Protein AF-A0A7C6TJ37-F1 (afdb_monomer)

Secondary structure (DSSP, 8-state):
------------------TTSPP--HHHHHHHHTHHHHHHHSSSS---TT-

Sequence (51 aa):
MARIYGLETEYGLAHTADPEGRRIGPEEIARYLFRPVVEWGRSSNVFLPNG

Foldseek 3Di:
DDDDDDDDDDDDDADDADPPGDGDDPVRVLCVVCVVVCVVV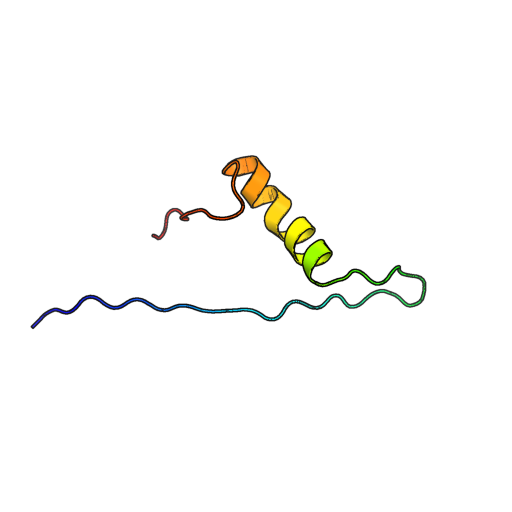VDSDDDDPVD

pLDDT: mean 93.3, std 5.47, range [75.88, 98.12]

Nearest PDB structures (foldseek):
  8qp8-assembly1_S  TM=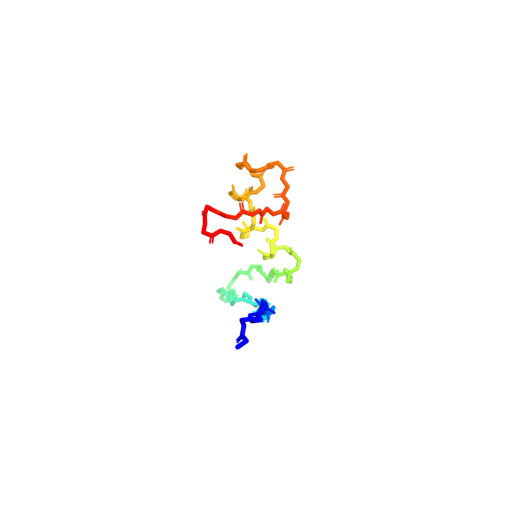3.833E-01  e=1.828E+00  Homo sapiens
  8h6j-assembly1_4S  TM=3.421E-01  e=5.385E+00  Homo sapiens

Radius of gyration: 16.13 Å; Cα contacts (8 Å, |Δi|>4): 24; chains: 1; bounding box: 47×13×35 Å

Solvent-accessible surface area (backbone atoms only — not comparable to full-atom values): 3728 Å² total; per-residue (Å²): 138,90,83,91,84,86,87,86,86,88,78,92,69,86,72,88,58,56,97,91,46,77,84,64,52,58,68,58,50,49,54,60,72,40,41,68,49,27,73,74,66,77,32,94,74,80,83,58,98,90,108

Structure (mmCIF, N/CA/C/O backbone):
data_AF-A0A7C6TJ37-F1
#
_entry.id   AF-A0A7C6TJ37-F1
#
loop_
_atom_site.group_PDB
_atom_site.id
_atom_site.type_symbol
_atom_site.label_atom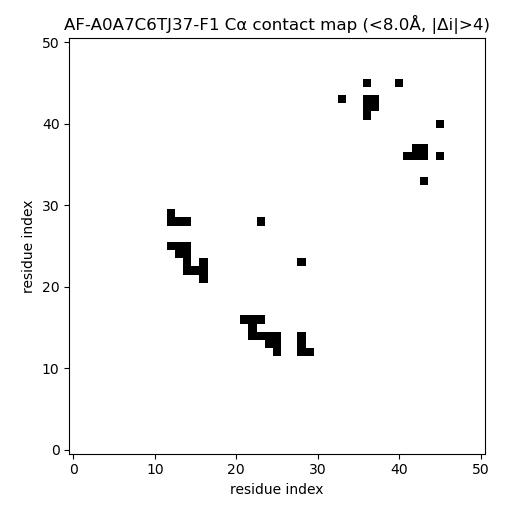_id
_atom_site.label_alt_id
_atom_site.label_comp_id
_atom_site.label_asym_id
_atom_site.label_entity_id
_atom_site.label_seq_id
_atom_site.pdbx_PDB_ins_code
_atom_site.Cartn_x
_atom_site.Cartn_y
_atom_site.Cartn_z
_atom_site.occupancy
_atom_site.B_iso_or_equiv
_atom_site.auth_seq_id
_atom_site.auth_comp_id
_atom_site.auth_asym_id
_atom_site.auth_atom_id
_atom_site.pdbx_PDB_model_num
ATOM 1 N N . MET A 1 1 ? -29.384 -7.881 13.051 1.00 75.88 1 MET A N 1
ATOM 2 C CA . MET A 1 1 ? -28.140 -8.650 13.287 1.00 75.88 1 MET A CA 1
ATOM 3 C C . MET A 1 1 ? -26.966 -7.804 12.828 1.00 75.88 1 MET A C 1
ATOM 5 O O . MET A 1 1 ? -27.036 -7.299 11.717 1.00 75.88 1 MET A O 1
ATOM 9 N N . ALA A 1 2 ? -25.926 -7.642 13.648 1.00 89.31 2 ALA A N 1
ATOM 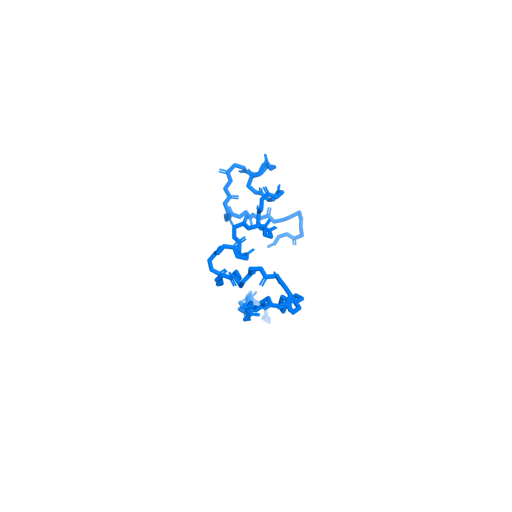10 C CA . ALA A 1 2 ? -24.658 -7.044 13.225 1.00 89.31 2 ALA A CA 1
ATOM 11 C C . ALA A 1 2 ? -23.640 -8.166 12.968 1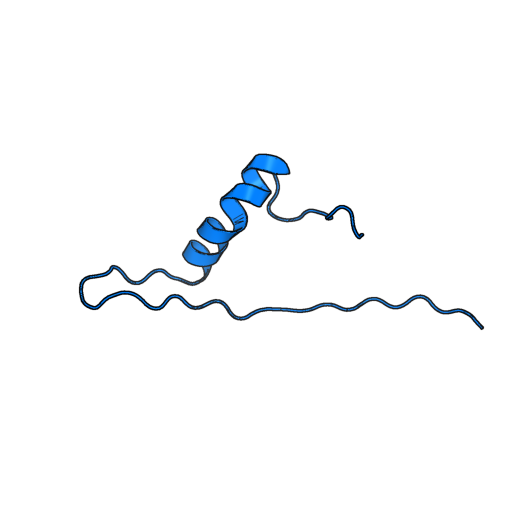.00 89.31 2 ALA A C 1
ATOM 13 O O . ALA A 1 2 ? -23.583 -9.123 13.741 1.00 89.31 2 ALA A O 1
ATOM 14 N N . ARG A 1 3 ? -22.880 -8.072 11.873 1.00 95.50 3 ARG A N 1
ATOM 15 C CA . ARG A 1 3 ? -21.827 -9.027 11.497 1.00 95.50 3 ARG A CA 1
ATOM 16 C C . ARG A 1 3 ? -20.552 -8.254 11.172 1.00 95.50 3 ARG A C 1
ATOM 18 O O . ARG A 1 3 ? -20.629 -7.176 10.593 1.00 95.50 3 ARG A O 1
ATOM 25 N N . ILE A 1 4 ? -19.412 -8.820 11.549 1.00 96.69 4 ILE A N 1
ATOM 26 C CA . ILE A 1 4 ? -18.086 -8.292 11.225 1.00 96.69 4 ILE A CA 1
ATOM 27 C C . ILE A 1 4 ? -17.627 -8.871 9.883 1.00 96.69 4 ILE A C 1
ATOM 29 O O . ILE A 1 4 ? -17.821 -10.062 9.633 1.00 96.69 4 ILE A O 1
ATOM 33 N N . TYR A 1 5 ? -17.023 -8.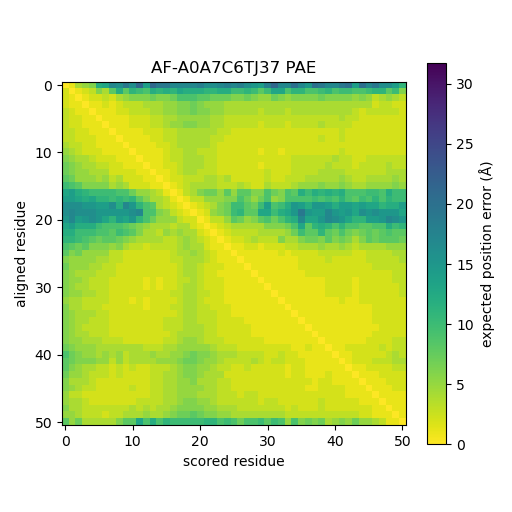030 9.045 1.00 97.00 5 TYR A N 1
ATOM 34 C CA . TYR A 1 5 ? -16.446 -8.398 7.752 1.00 97.00 5 TYR A CA 1
ATOM 35 C C . TYR A 1 5 ? -15.045 -7.794 7.622 1.00 97.00 5 TYR A C 1
ATOM 37 O O . TYR A 1 5 ? -14.760 -6.769 8.239 1.00 97.00 5 TYR A O 1
ATOM 45 N N . GLY A 1 6 ? -14.206 -8.416 6.798 1.00 96.75 6 GLY A N 1
ATOM 46 C CA . GLY A 1 6 ? -12.897 -7.909 6.395 1.00 96.75 6 GLY A CA 1
ATOM 47 C C . GLY A 1 6 ? -12.728 -8.044 4.885 1.00 96.75 6 GLY A C 1
ATOM 48 O O . GLY A 1 6 ? -13.426 -8.840 4.253 1.00 96.75 6 GLY A O 1
ATOM 49 N N . LEU A 1 7 ? -11.830 -7.246 4.316 1.00 97.31 7 LEU A N 1
ATOM 50 C CA . LEU A 1 7 ? -11.456 -7.299 2.908 1.00 97.31 7 LEU A CA 1
ATOM 51 C C . LEU A 1 7 ? -9.942 -7.437 2.807 1.00 97.31 7 LEU A C 1
ATOM 53 O O . LEU A 1 7 ? -9.208 -6.777 3.539 1.00 97.31 7 LEU A O 1
ATOM 57 N N . GLU A 1 8 ? -9.498 -8.259 1.867 1.00 98.00 8 GLU A N 1
ATOM 58 C CA . GLU A 1 8 ? -8.091 -8.421 1.520 1.00 98.00 8 GLU A CA 1
ATOM 59 C C . GLU A 1 8 ? -7.897 -7.943 0.081 1.00 98.00 8 GLU A C 1
ATOM 61 O O . GLU A 1 8 ? -8.772 -8.109 -0.773 1.00 98.00 8 GLU A O 1
ATOM 66 N N . THR A 1 9 ? -6.786 -7.261 -0.190 1.00 97.69 9 THR A N 1
ATOM 67 C CA . THR A 1 9 ? -6.486 -6.716 -1.518 1.00 97.69 9 THR A CA 1
ATOM 68 C C . THR A 1 9 ? -5.016 -6.923 -1.835 1.00 97.69 9 THR A C 1
ATOM 70 O O . THR A 1 9 ? -4.146 -6.492 -1.080 1.00 97.69 9 THR A O 1
ATOM 73 N N . GLU A 1 10 ? -4.750 -7.546 -2.979 1.00 98.12 10 GLU A N 1
ATOM 74 C CA . GLU A 1 10 ? -3.407 -7.744 -3.514 1.00 98.12 10 GLU A CA 1
ATOM 75 C C . GLU A 1 10 ? -3.171 -6.812 -4.702 1.00 98.12 10 GLU A C 1
ATOM 77 O O . GLU A 1 10 ? -4.049 -6.615 -5.545 1.00 98.12 10 GLU A O 1
ATOM 82 N N . TYR A 1 11 ? -1.964 -6.254 -4.787 1.00 96.00 11 TYR A N 1
ATOM 83 C CA . TYR A 1 11 ? -1.560 -5.374 -5.879 1.00 96.00 11 TYR A CA 1
ATOM 84 C C . TYR A 1 11 ? -0.399 -5.996 -6.650 1.00 96.00 11 TYR A C 1
ATOM 86 O O . TYR A 1 11 ? 0.649 -6.301 -6.081 1.00 96.00 11 TYR A O 1
ATOM 94 N N . GLY A 1 12 ? -0.565 -6.139 -7.966 1.00 95.50 12 GLY A N 1
ATOM 95 C CA . GLY A 1 12 ? 0.541 -6.476 -8.857 1.00 95.50 12 GLY A CA 1
ATOM 96 C C . GLY A 1 12 ? 1.534 -5.315 -8.945 1.00 95.50 12 GLY A C 1
ATOM 97 O O . GLY A 1 12 ? 1.136 -4.177 -9.189 1.00 95.50 12 GLY A O 1
ATOM 98 N N . LEU A 1 13 ? 2.826 -5.600 -8.765 1.00 93.56 13 LEU A N 1
ATOM 99 C CA . LEU A 1 13 ? 3.897 -4.604 -8.839 1.00 93.56 13 LE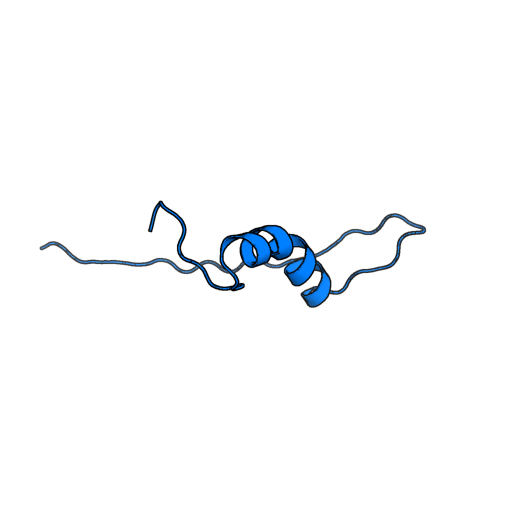U A CA 1
ATOM 100 C C . LEU A 1 13 ? 4.751 -4.812 -10.092 1.00 93.56 13 LEU A C 1
ATOM 102 O O . LEU A 1 13 ? 5.260 -5.905 -10.338 1.00 93.56 13 LEU A O 1
ATOM 106 N N . ALA A 1 14 ? 4.951 -3.737 -10.852 1.00 92.25 14 ALA A N 1
ATOM 107 C CA . ALA A 1 14 ? 5.847 -3.695 -11.999 1.00 92.25 14 ALA A CA 1
ATOM 108 C C . ALA A 1 14 ? 6.595 -2.359 -12.032 1.00 92.25 14 ALA A C 1
ATOM 110 O O . ALA A 1 14 ? 6.071 -1.324 -11.623 1.00 92.25 14 ALA A O 1
ATOM 111 N N . HIS A 1 15 ? 7.825 -2.387 -12.534 1.00 91.50 15 HIS A N 1
ATOM 112 C CA . HIS A 1 15 ? 8.647 -1.203 -12.743 1.00 91.50 15 HIS A CA 1
ATOM 113 C C . HIS A 1 15 ? 8.882 -1.024 -14.238 1.00 91.50 15 HIS A C 1
ATOM 115 O O . HIS A 1 15 ? 9.280 -1.964 -14.927 1.00 91.50 15 HIS A O 1
ATOM 121 N N . THR A 1 16 ? 8.660 0.196 -14.717 1.00 90.12 16 THR A N 1
ATOM 122 C CA . THR A 1 16 ? 9.040 0.606 -16.069 1.00 90.12 16 THR A CA 1
ATOM 123 C C . THR A 1 16 ? 10.358 1.359 -15.965 1.00 90.12 16 THR A C 1
ATOM 125 O O . THR A 1 16 ? 10.401 2.423 -15.351 1.00 90.12 16 THR A O 1
ATOM 128 N N . ALA A 1 17 ? 11.423 0.771 -16.505 1.00 85.19 17 ALA A N 1
ATOM 129 C CA . ALA A 1 17 ? 12.740 1.395 -16.555 1.00 85.19 17 ALA A CA 1
ATOM 130 C C . ALA A 1 17 ? 12.857 2.298 -17.789 1.00 85.19 17 ALA A C 1
ATOM 132 O O . ALA A 1 17 ? 12.279 1.993 -18.836 1.00 85.19 17 ALA A O 1
ATOM 133 N N . ASP A 1 18 ? 13.650 3.362 -17.671 1.00 85.88 18 ASP A N 1
ATOM 134 C CA . ASP A 1 18 ? 14.098 4.151 -18.819 1.00 85.88 18 ASP A CA 1
ATOM 135 C C . ASP A 1 18 ? 14.938 3.289 -19.786 1.00 85.88 18 ASP A C 1
ATOM 137 O O . ASP A 1 18 ? 15.444 2.237 -19.381 1.00 85.88 18 ASP A O 1
ATOM 141 N N . PRO A 1 19 ? 15.126 3.702 -21.056 1.00 80.62 19 PRO A N 1
ATOM 142 C CA . PRO A 1 19 ? 15.825 2.900 -22.067 1.00 80.62 19 PRO A CA 1
ATOM 143 C C . PRO A 1 19 ? 17.239 2.449 -21.669 1.00 80.62 19 PRO A C 1
ATOM 145 O O . PRO A 1 19 ? 17.644 1.339 -22.011 1.00 80.62 19 PRO A O 1
ATOM 148 N N . GLU A 1 20 ? 17.975 3.273 -20.920 1.00 84.62 20 GLU A N 1
ATOM 149 C CA . GLU A 1 20 ? 19.304 2.938 -20.383 1.00 84.62 20 GLU A CA 1
ATOM 150 C C . GLU A 1 20 ? 19.261 2.380 -18.946 1.00 84.62 20 GLU A C 1
ATOM 152 O O . GLU A 1 20 ? 20.293 2.051 -18.357 1.00 84.62 20 GLU A O 1
ATOM 157 N N . GLY A 1 21 ? 18.069 2.287 -18.355 1.00 82.00 21 GLY A N 1
ATOM 158 C CA . GLY A 1 21 ? 17.854 1.919 -16.964 1.00 82.00 21 GLY A CA 1
ATOM 159 C C . GLY A 1 21 ? 17.954 0.415 -16.708 1.00 82.00 21 GLY A C 1
ATOM 160 O O . GLY A 1 21 ? 17.544 -0.430 -17.507 1.00 82.00 21 GLY A O 1
ATOM 161 N N . ARG A 1 22 ? 18.459 0.055 -15.523 1.00 85.50 22 ARG A N 1
ATOM 162 C CA . ARG A 1 22 ? 18.455 -1.336 -15.056 1.00 85.50 22 ARG A CA 1
ATOM 163 C C . ARG A 1 22 ? 17.022 -1.776 -14.754 1.00 85.50 22 ARG A C 1
ATOM 165 O O . ARG A 1 22 ? 16.327 -1.131 -13.976 1.00 85.50 22 ARG A O 1
ATOM 172 N N . ARG A 1 23 ? 16.614 -2.936 -15.279 1.00 83.56 23 ARG A N 1
ATOM 173 C CA . ARG A 1 23 ? 15.355 -3.576 -14.872 1.00 83.56 23 ARG A CA 1
ATOM 174 C C . ARG A 1 23 ? 15.436 -4.050 -13.423 1.00 83.56 23 ARG A C 1
ATOM 176 O O . ARG A 1 23 ? 16.405 -4.693 -13.022 1.00 83.56 23 ARG A O 1
ATOM 183 N N . ILE A 1 24 ? 14.383 -3.767 -12.670 1.00 90.62 24 ILE A N 1
ATOM 184 C CA . ILE A 1 24 ? 14.242 -4.125 -11.261 1.00 90.62 24 ILE A CA 1
ATOM 185 C C . ILE A 1 24 ? 13.154 -5.195 -11.158 1.00 90.62 24 ILE A C 1
ATOM 187 O O . ILE A 1 24 ? 12.077 -5.043 -11.736 1.00 90.62 24 ILE A O 1
ATOM 191 N N . GLY A 1 25 ? 13.451 -6.296 -10.465 1.00 92.12 25 GLY A N 1
ATOM 192 C CA . GLY A 1 25 ? 12.494 -7.382 -10.248 1.00 92.12 25 GLY A CA 1
ATOM 193 C C . GLY A 1 25 ? 11.422 -7.024 -9.207 1.00 92.12 25 GLY A C 1
ATOM 194 O O . GLY A 1 25 ? 11.644 -6.133 -8.387 1.00 92.12 25 GLY A O 1
ATOM 195 N N . PRO A 1 26 ? 10.280 -7.733 -9.181 1.00 93.69 26 PRO A N 1
ATOM 196 C CA . PRO A 1 26 ? 9.159 -7.433 -8.283 1.00 93.69 26 PRO A CA 1
ATOM 197 C C . PRO A 1 26 ? 9.540 -7.432 -6.797 1.00 93.69 26 PRO A C 1
ATOM 199 O O . PRO A 1 26 ? 9.090 -6.564 -6.054 1.00 93.69 26 PRO A O 1
ATOM 202 N N . GLU A 1 27 ? 10.416 -8.342 -6.365 1.00 94.62 27 GLU A N 1
ATOM 203 C CA . GLU A 1 27 ? 10.901 -8.370 -4.980 1.00 94.62 27 GLU A CA 1
ATOM 204 C C . GLU A 1 27 ? 11.698 -7.110 -4.627 1.00 94.62 27 GLU A C 1
ATOM 206 O O . GLU A 1 27 ? 11.519 -6.518 -3.563 1.00 94.62 27 GLU A O 1
ATOM 211 N N . GLU A 1 28 ? 12.560 -6.659 -5.533 1.00 95.88 28 GLU A N 1
ATOM 212 C CA . GLU A 1 28 ? 13.371 -5.472 -5.304 1.00 95.88 28 GLU A CA 1
ATOM 213 C C . GLU A 1 28 ? 12.509 -4.197 -5.306 1.00 95.88 28 GLU A C 1
ATOM 215 O O . GLU A 1 28 ? 12.715 -3.324 -4.461 1.00 95.88 28 GLU A O 1
ATOM 220 N N . ILE A 1 29 ? 11.477 -4.131 -6.158 1.00 95.62 29 ILE A N 1
ATOM 221 C CA . ILE A 1 29 ? 10.459 -3.067 -6.124 1.00 95.62 29 ILE A CA 1
ATOM 222 C C . ILE A 1 29 ? 9.744 -3.062 -4.772 1.00 95.62 29 ILE A C 1
ATOM 224 O O . ILE A 1 29 ? 9.644 -2.014 -4.136 1.00 95.62 29 ILE A O 1
ATOM 228 N N . ALA A 1 30 ? 9.276 -4.223 -4.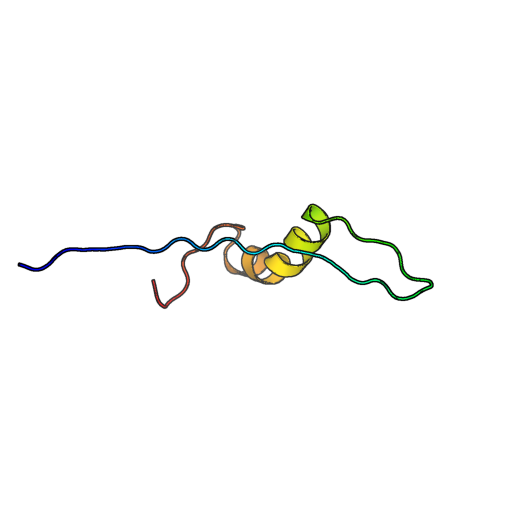306 1.00 96.94 30 ALA A N 1
ATOM 229 C CA . ALA A 1 30 ? 8.576 -4.336 -3.031 1.00 96.94 30 ALA A CA 1
ATOM 230 C C . ALA A 1 30 ? 9.462 -3.874 -1.865 1.00 96.94 30 ALA A C 1
ATOM 232 O O . ALA A 1 30 ? 9.038 -3.052 -1.055 1.00 96.94 30 ALA A O 1
ATOM 233 N N . ARG A 1 31 ? 10.726 -4.316 -1.819 1.00 96.50 31 ARG A N 1
ATOM 234 C CA . ARG A 1 31 ? 11.700 -3.876 -0.805 1.00 96.50 31 ARG A CA 1
ATOM 235 C C . ARG A 1 31 ? 11.963 -2.375 -0.860 1.00 96.50 31 ARG A C 1
ATOM 237 O O . ARG A 1 31 ? 12.150 -1.755 0.184 1.00 96.50 31 ARG A O 1
ATOM 244 N N . TYR A 1 32 ? 12.007 -1.794 -2.058 1.00 95.50 32 TYR A N 1
ATOM 245 C CA . TYR A 1 32 ? 12.171 -0.355 -2.226 1.00 95.50 32 TYR A CA 1
ATOM 246 C C . TYR A 1 32 ? 10.959 0.411 -1.680 1.00 95.50 32 TYR A C 1
ATOM 248 O O . TYR A 1 32 ? 11.133 1.300 -0.849 1.00 95.50 32 TYR A O 1
ATOM 256 N N . LEU A 1 33 ? 9.742 0.024 -2.075 1.00 96.50 33 LEU A N 1
ATOM 257 C CA . LEU A 1 33 ? 8.499 0.679 -1.654 1.00 96.50 33 LEU A CA 1
ATOM 258 C C . LEU A 1 33 ? 8.235 0.540 -0.149 1.00 96.50 33 LEU A C 1
ATOM 260 O O . LEU A 1 33 ? 7.792 1.492 0.487 1.00 96.50 33 LEU A O 1
ATOM 264 N N . PHE A 1 34 ? 8.540 -0.619 0.438 1.00 97.81 34 PHE A N 1
ATOM 265 C CA . PHE A 1 34 ? 8.316 -0.882 1.862 1.00 97.81 34 PHE A CA 1
ATOM 266 C C . PHE A 1 34 ? 9.424 -0.333 2.767 1.00 97.81 34 PHE A C 1
ATOM 268 O O . PHE A 1 34 ? 9.299 -0.423 3.987 1.00 97.81 34 PHE A O 1
ATOM 275 N N . ARG A 1 35 ? 10.498 0.259 2.225 1.00 98.12 35 ARG A N 1
ATOM 276 C CA . ARG A 1 35 ? 11.613 0.768 3.040 1.00 98.12 35 ARG A CA 1
ATOM 277 C C . ARG A 1 35 ? 11.159 1.737 4.145 1.00 98.12 35 ARG A C 1
ATOM 279 O O . ARG A 1 35 ? 11.515 1.473 5.290 1.00 98.12 35 ARG A O 1
ATOM 286 N N . PRO A 1 36 ? 10.326 2.765 3.880 1.00 97.88 36 PRO A N 1
ATOM 287 C CA . PRO A 1 36 ? 9.871 3.670 4.938 1.00 97.88 36 PRO A CA 1
ATOM 288 C C . PRO A 1 36 ? 9.0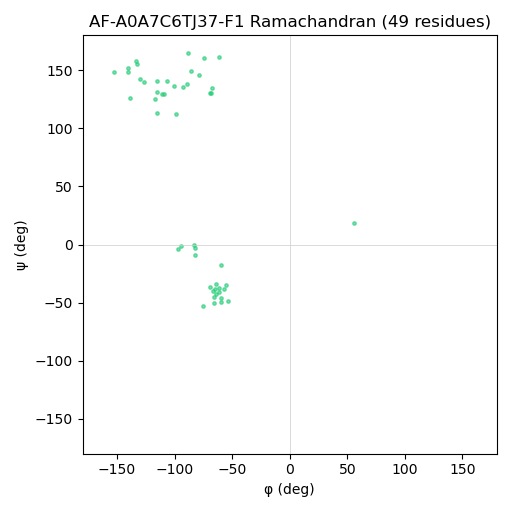11 2.962 5.995 1.00 97.88 36 PRO A C 1
ATOM 290 O O . PRO A 1 36 ? 9.078 3.285 7.178 1.00 97.88 36 PRO A O 1
ATOM 293 N N . VAL A 1 37 ? 8.226 1.961 5.578 1.00 97.56 37 VAL A N 1
ATOM 294 C CA . VAL A 1 37 ? 7.396 1.149 6.480 1.00 97.56 37 VAL A CA 1
ATOM 295 C C . VAL A 1 37 ? 8.273 0.332 7.425 1.00 97.56 37 VAL A C 1
ATOM 297 O O . VAL A 1 37 ? 8.036 0.325 8.631 1.00 97.56 37 VAL A O 1
ATOM 300 N N . VAL A 1 38 ? 9.319 -0.307 6.896 1.00 98.00 38 VAL A N 1
ATOM 301 C CA . VAL A 1 38 ? 10.277 -1.088 7.689 1.00 98.00 38 VAL A CA 1
ATOM 302 C C . VAL A 1 38 ? 11.092 -0.188 8.616 1.00 98.00 38 VAL A C 1
ATOM 304 O O . VAL A 1 38 ? 11.316 -0.556 9.765 1.00 98.00 38 VAL A O 1
ATOM 307 N N . GLU A 1 39 ? 11.515 0.991 8.161 1.00 97.44 39 GLU A N 1
ATOM 308 C CA . GLU A 1 39 ? 12.245 1.956 8.992 1.00 97.44 39 GLU A CA 1
ATOM 309 C C . GLU A 1 39 ? 11.407 2.432 10.189 1.00 97.44 39 GLU A C 1
ATOM 311 O O . GLU A 1 39 ? 11.917 2.507 11.307 1.00 97.44 39 GLU A O 1
ATOM 316 N N . TRP A 1 40 ? 10.113 2.688 9.977 1.00 96.00 40 TRP A N 1
ATOM 317 C CA . TRP A 1 40 ? 9.181 3.102 11.028 1.00 96.00 40 TRP A CA 1
ATOM 318 C C . TRP A 1 40 ? 8.768 1.950 11.957 1.00 96.00 40 TRP A C 1
ATOM 320 O O . TRP A 1 40 ? 8.870 2.062 13.179 1.00 96.00 40 TRP A O 1
ATOM 330 N N . GLY A 1 41 ? 8.295 0.842 11.385 1.00 95.50 41 GLY A N 1
ATOM 331 C CA . GLY A 1 41 ? 7.645 -0.250 12.113 1.00 95.50 41 GLY A CA 1
ATOM 332 C C . GLY A 1 41 ? 8.560 -1.424 12.460 1.00 95.50 41 GLY A C 1
ATOM 333 O O . GLY A 1 41 ? 8.114 -2.369 13.107 1.00 95.50 41 GLY A O 1
ATOM 334 N N . ARG A 1 42 ? 9.825 -1.402 12.013 1.00 96.19 42 ARG A N 1
ATOM 335 C CA . ARG A 1 42 ? 10.801 -2.508 12.129 1.00 96.19 42 ARG A CA 1
ATOM 336 C C . ARG A 1 42 ? 10.317 -3.835 11.524 1.00 96.19 42 ARG A C 1
ATOM 338 O O . ARG A 1 42 ? 10.861 -4.891 11.834 1.00 96.19 42 ARG A O 1
ATOM 345 N N . SER A 1 43 ? 9.306 -3.778 10.657 1.00 97.06 43 SER A N 1
ATOM 346 C CA . SER A 1 43 ? 8.617 -4.916 10.047 1.00 97.06 43 SER A CA 1
ATOM 347 C C . SER A 1 43 ? 8.040 -4.505 8.691 1.00 97.06 43 SER A C 1
ATOM 349 O O . SER A 1 43 ? 7.643 -3.356 8.511 1.00 97.06 43 SER A O 1
ATOM 351 N N . SER A 1 44 ? 7.969 -5.438 7.739 1.00 95.69 44 SER A N 1
ATOM 352 C CA . SER A 1 44 ? 7.218 -5.261 6.486 1.00 95.69 44 SER A CA 1
ATOM 353 C C . SER A 1 44 ? 5.719 -5.542 6.640 1.00 95.69 44 SER A C 1
ATOM 355 O O . SER A 1 44 ? 4.954 -5.263 5.723 1.00 95.69 44 SER A O 1
ATOM 357 N N . ASN A 1 45 ? 5.300 -6.078 7.788 1.00 96.69 45 ASN A N 1
ATOM 358 C CA . ASN A 1 45 ? 3.905 -6.304 8.146 1.00 96.69 45 ASN A CA 1
ATOM 359 C C . ASN A 1 45 ? 3.547 -5.427 9.352 1.00 96.69 45 ASN A C 1
ATOM 361 O O . ASN A 1 45 ? 4.102 -5.617 10.440 1.00 96.69 45 ASN A O 1
ATOM 365 N N . VAL A 1 46 ? 2.664 -4.453 9.137 1.00 95.88 46 VAL A N 1
ATOM 366 C CA . VAL A 1 46 ? 2.267 -3.447 10.126 1.00 95.88 46 VAL A CA 1
ATOM 367 C C . VAL A 1 46 ? 0.772 -3.165 10.027 1.00 95.88 46 VAL A C 1
ATOM 369 O O . VAL A 1 46 ? 0.192 -3.238 8.946 1.00 95.88 46 VAL A O 1
ATOM 372 N N . PHE A 1 47 ? 0.174 -2.768 11.146 1.00 95.75 47 PHE A N 1
ATOM 373 C CA . PHE A 1 47 ? -1.144 -2.138 11.159 1.00 95.75 47 PHE A CA 1
ATOM 374 C C . PHE A 1 47 ? -0.976 -0.621 11.099 1.00 95.75 47 PHE A C 1
ATOM 376 O O . PHE A 1 47 ? -0.131 -0.053 11.797 1.00 95.75 47 PHE A O 1
ATOM 383 N N . LEU A 1 48 ? -1.774 0.034 10.258 1.00 94.06 48 LEU A N 1
ATOM 384 C CA . LEU A 1 48 ? -1.817 1.489 10.161 1.00 94.06 48 LEU A CA 1
ATOM 385 C C . LEU A 1 48 ? -2.841 2.063 11.160 1.00 94.06 48 LEU A C 1
ATOM 387 O O . LEU A 1 48 ? -3.672 1.322 11.686 1.00 94.06 48 LEU A O 1
ATOM 391 N N . PRO A 1 49 ? -2.816 3.380 11.451 1.00 95.75 49 PRO A N 1
ATOM 392 C CA . PRO A 1 49 ? -3.706 3.977 12.454 1.00 95.75 49 PRO A CA 1
ATOM 393 C C . PRO A 1 49 ? -5.211 3.822 12.183 1.00 95.75 49 PRO A C 1
ATOM 395 O O . PRO A 1 49 ? -6.010 4.013 13.096 1.00 95.75 49 PRO A O 1
ATOM 398 N N . ASN A 1 50 ? -5.609 3.513 10.946 1.00 95.50 50 ASN A N 1
ATOM 399 C CA . ASN A 1 50 ? -7.002 3.297 10.552 1.00 95.50 50 ASN A CA 1
ATOM 400 C C . ASN A 1 50 ? -7.527 1.878 10.840 1.00 95.50 50 ASN A C 1
ATOM 402 O O . ASN A 1 50 ? -8.707 1.634 10.584 1.00 95.50 50 ASN A O 1
ATOM 406 N N . GLY A 1 51 ? -6.691 0.993 11.397 1.00 80.69 51 GLY A N 1
ATOM 407 C CA . GLY A 1 51 ? -7.019 -0.420 11.623 1.00 80.69 51 GLY A CA 1
ATOM 408 C C . GLY A 1 51 ? -6.922 -1.265 10.362 1.00 80.69 51 GLY A C 1
ATOM 409 O O . GLY A 1 51 ? -7.321 -2.442 10.469 1.00 80.69 51 GLY A O 1
#

Mean predicted aligned error: 4.11 Å